Protein AF-A0A821Y8W5-F1 (afdb_monomer_lite)

pLDDT: mean 86.28, std 12.46, range [48.25, 97.12]

Structure (mmCIF, N/CA/C/O backbone):
data_AF-A0A821Y8W5-F1
#
_entry.id   AF-A0A821Y8W5-F1
#
loop_
_atom_site.group_PDB
_atom_site.id
_atom_site.type_symbol
_atom_site.label_atom_id
_atom_site.label_alt_id
_atom_site.label_comp_id
_atom_site.label_asym_id
_atom_site.label_entity_id
_atom_site.label_seq_id
_atom_site.pdbx_PDB_ins_code
_atom_site.Cartn_x
_atom_site.Cartn_y
_atom_site.Cartn_z
_atom_site.occupancy
_atom_site.B_iso_or_equiv
_atom_site.auth_seq_id
_atom_site.auth_comp_id
_atom_site.auth_asym_id
_atom_site.auth_atom_id
_atom_site.pdbx_PDB_model_num
ATOM 1 N N . VAL A 1 1 ? -15.786 9.626 4.039 1.00 48.25 1 VAL A N 1
ATOM 2 C CA . VAL A 1 1 ? -15.381 9.852 5.445 1.00 48.25 1 VAL A CA 1
ATOM 3 C C . VAL A 1 1 ? -14.875 8.519 5.961 1.00 48.25 1 VAL A C 1
ATOM 5 O O . VAL A 1 1 ? -15.641 7.566 5.902 1.00 48.25 1 VAL A O 1
ATOM 8 N N . ALA A 1 2 ? -13.593 8.409 6.319 1.00 52.84 2 ALA A N 1
ATOM 9 C CA . ALA A 1 2 ? -13.072 7.177 6.916 1.00 52.84 2 ALA A CA 1
ATOM 10 C C . ALA A 1 2 ? -13.779 6.939 8.258 1.00 52.84 2 ALA A C 1
ATOM 12 O O . ALA A 1 2 ? -14.127 7.901 8.945 1.00 52.84 2 ALA A O 1
ATOM 13 N N . ASN A 1 3 ? -14.052 5.683 8.602 1.00 60.00 3 ASN A N 1
ATOM 14 C CA . ASN A 1 3 ? -14.782 5.345 9.816 1.00 60.00 3 ASN A CA 1
ATOM 15 C C . ASN A 1 3 ? -13.898 5.624 11.044 1.00 60.00 3 ASN A C 1
ATOM 17 O O . ASN A 1 3 ? -13.088 4.791 11.430 1.00 60.00 3 ASN A O 1
ATOM 21 N N . THR A 1 4 ? -14.011 6.818 11.628 1.00 55.53 4 THR A N 1
ATOM 22 C CA . THR A 1 4 ? -13.174 7.249 12.761 1.00 55.53 4 THR A CA 1
ATOM 23 C C . THR A 1 4 ? -13.668 6.743 14.119 1.00 55.53 4 THR A C 1
ATOM 25 O O . THR A 1 4 ? -12.968 6.911 15.115 1.00 55.53 4 THR A O 1
ATOM 28 N N . ILE A 1 5 ? -14.864 6.141 14.172 1.00 59.50 5 ILE A N 1
ATOM 29 C CA . ILE A 1 5 ? -15.554 5.752 15.416 1.00 59.50 5 ILE A CA 1
ATOM 30 C C . ILE A 1 5 ? -15.821 4.234 15.483 1.00 59.50 5 ILE A C 1
ATOM 32 O O . ILE A 1 5 ? -15.864 3.676 16.578 1.00 59.50 5 ILE A O 1
ATOM 36 N N . GLY A 1 6 ? -15.984 3.557 14.341 1.00 59.69 6 GLY A N 1
ATOM 37 C CA . GLY A 1 6 ? -16.170 2.104 14.237 1.00 59.69 6 GLY A CA 1
ATOM 38 C C . GLY A 1 6 ? -14.890 1.331 13.892 1.00 59.69 6 GLY A C 1
ATOM 39 O O . GLY A 1 6 ? -13.820 1.908 13.748 1.00 59.69 6 GLY A O 1
ATOM 40 N N . ASP A 1 7 ? -15.014 0.012 13.747 1.00 67.56 7 ASP A N 1
ATOM 41 C CA . ASP A 1 7 ? -13.910 -0.944 13.536 1.00 67.56 7 ASP A CA 1
ATOM 42 C C . ASP A 1 7 ? -13.480 -1.122 12.067 1.00 67.56 7 ASP A C 1
ATOM 44 O O . ASP A 1 7 ? -12.746 -2.049 11.735 1.00 67.56 7 ASP A O 1
ATOM 48 N N . GLY A 1 8 ? -13.995 -0.278 11.168 1.00 72.44 8 GLY A N 1
ATOM 49 C CA . GLY A 1 8 ? -13.676 -0.330 9.742 1.00 72.44 8 GLY A CA 1
ATOM 50 C C . GLY A 1 8 ? -14.269 -1.511 8.964 1.00 72.44 8 GLY A C 1
ATOM 51 O O . GLY A 1 8 ? -14.102 -1.532 7.751 1.00 72.44 8 GLY A O 1
ATOM 52 N N . SER A 1 9 ? -15.008 -2.435 9.588 1.00 77.69 9 SER A N 1
ATOM 53 C CA . SER A 1 9 ? -15.442 -3.726 9.006 1.00 77.69 9 SER A CA 1
ATOM 54 C C . SER A 1 9 ? -16.128 -3.677 7.628 1.00 77.69 9 SER A C 1
ATOM 56 O O . SER A 1 9 ? -15.995 -4.622 6.855 1.00 77.69 9 SER A O 1
ATOM 58 N N . ASN A 1 10 ? -16.814 -2.580 7.286 1.00 78.94 10 ASN A N 1
ATOM 59 C CA . ASN A 1 10 ? -17.478 -2.376 5.985 1.00 78.94 10 ASN A CA 1
ATOM 60 C C . ASN A 1 10 ? -16.791 -1.323 5.094 1.00 78.94 10 ASN A C 1
ATOM 62 O O . ASN A 1 10 ? -17.386 -0.830 4.134 1.00 78.94 10 ASN A O 1
ATOM 66 N N . THR A 1 11 ? -15.563 -0.928 5.428 1.00 85.00 11 THR A N 1
ATOM 67 C CA . THR A 1 11 ? -14.782 0.050 4.669 1.00 85.00 11 THR A CA 1
ATOM 68 C C . THR A 1 11 ? -13.648 -0.661 3.947 1.00 85.00 11 THR A C 1
ATOM 70 O O . THR A 1 11 ? -12.874 -1.405 4.547 1.00 85.00 11 THR A O 1
ATOM 73 N N . TYR A 1 12 ? -13.526 -0.388 2.655 1.00 88.44 12 TYR A N 1
ATOM 74 C CA . TYR A 1 12 ? -12.617 -1.079 1.754 1.00 88.44 12 TYR A CA 1
ATOM 75 C C . TYR A 1 12 ? -11.760 -0.057 1.016 1.00 88.44 12 TYR A C 1
ATOM 77 O O . TYR A 1 12 ? -12.280 0.970 0.572 1.00 88.44 12 TYR A O 1
ATOM 85 N N . LEU A 1 13 ? -10.468 -0.339 0.867 1.00 91.25 13 LEU A N 1
ATOM 86 C CA . LEU A 1 13 ? -9.555 0.511 0.114 1.00 91.25 13 LEU A CA 1
ATOM 87 C C . LEU A 1 13 ? -8.789 -0.314 -0.920 1.00 91.25 13 LEU A C 1
ATOM 89 O O . LEU A 1 13 ? -8.169 -1.320 -0.589 1.00 91.25 13 LEU A O 1
ATOM 93 N N . LEU A 1 14 ? -8.832 0.126 -2.175 1.00 92.44 14 LEU A N 1
ATOM 94 C CA . LEU A 1 14 ? -8.030 -0.422 -3.263 1.00 92.44 14 LEU A CA 1
ATOM 95 C C . LEU A 1 14 ? -7.028 0.648 -3.700 1.00 92.44 14 LEU A C 1
ATOM 97 O O . LEU A 1 14 ? -7.420 1.697 -4.210 1.00 92.44 14 LEU A O 1
ATOM 101 N N . LEU A 1 15 ? -5.749 0.383 -3.466 1.00 93.44 15 LEU A N 1
ATOM 102 C CA . LEU A 1 15 ? -4.611 1.235 -3.793 1.00 93.44 15 LEU A CA 1
ATOM 103 C C . LEU A 1 15 ? -3.698 0.528 -4.797 1.00 93.44 15 LEU A C 1
ATOM 105 O O . LEU A 1 15 ? -3.870 -0.648 -5.108 1.00 93.44 15 LEU A O 1
ATOM 109 N N . GLY A 1 16 ? -2.693 1.248 -5.282 1.00 91.06 16 GLY A N 1
ATOM 110 C CA . GLY A 1 16 ? -1.605 0.683 -6.074 1.00 91.06 16 GLY A CA 1
ATOM 111 C C . GLY A 1 16 ? -0.260 1.282 -5.663 1.00 91.06 16 GLY A C 1
ATOM 112 O O . GLY A 1 16 ? -0.223 2.170 -4.809 1.00 91.06 16 GLY A O 1
ATOM 113 N N . PRO A 1 17 ? 0.847 0.839 -6.277 1.00 91.50 17 PRO A N 1
ATOM 114 C CA . PRO A 1 17 ? 2.176 1.406 -6.063 1.00 91.50 17 PRO A CA 1
ATOM 115 C C . PRO A 1 17 ? 2.293 2.764 -6.781 1.00 91.50 17 PRO A C 1
ATOM 117 O O . PRO A 1 17 ? 2.891 2.884 -7.856 1.00 91.50 17 PRO A O 1
ATOM 120 N N . ILE A 1 18 ? 1.630 3.785 -6.229 1.00 90.75 18 ILE A N 1
ATOM 121 C CA . ILE A 1 18 ? 1.456 5.104 -6.854 1.00 90.75 18 ILE A CA 1
ATOM 122 C C . ILE A 1 18 ? 2.821 5.728 -7.165 1.00 90.75 18 ILE A C 1
ATOM 124 O O . ILE A 1 18 ? 3.720 5.754 -6.334 1.00 90.75 18 ILE A O 1
ATOM 128 N N . GLY A 1 19 ? 2.976 6.253 -8.381 1.00 93.38 19 GLY A N 1
ATOM 129 C CA . GLY A 1 19 ? 4.192 6.963 -8.787 1.00 93.38 19 GLY A CA 1
ATOM 130 C C . GLY A 1 19 ? 5.365 6.074 -9.220 1.00 93.38 19 GLY A C 1
ATOM 131 O O . GLY A 1 19 ? 6.340 6.582 -9.755 1.00 93.38 19 GLY A O 1
ATOM 132 N N . THR A 1 20 ? 5.261 4.750 -9.117 1.00 95.44 20 THR A N 1
ATOM 133 C CA . THR A 1 20 ? 6.364 3.819 -9.457 1.00 95.44 20 THR A CA 1
ATOM 134 C C . THR A 1 20 ? 6.444 3.437 -10.946 1.00 95.44 20 THR A C 1
ATOM 136 O O . THR A 1 20 ? 7.149 2.512 -11.348 1.00 95.44 20 THR A O 1
ATOM 139 N N . GLY A 1 21 ? 5.632 4.088 -11.783 1.00 92.38 21 GLY A N 1
ATOM 140 C CA . GLY A 1 21 ? 5.614 3.922 -13.238 1.00 92.38 21 GLY A CA 1
ATOM 141 C C . GLY A 1 21 ? 6.239 5.132 -13.923 1.00 92.38 21 GLY A C 1
ATOM 142 O O . GLY A 1 21 ? 7.441 5.343 -13.853 1.00 92.38 21 GLY A O 1
ATOM 143 N N . ALA A 1 22 ? 5.403 5.963 -14.548 1.00 91.81 22 ALA A N 1
ATOM 144 C CA . ALA A 1 22 ? 5.851 7.139 -15.299 1.00 91.81 22 ALA A CA 1
ATOM 145 C C . ALA A 1 22 ? 6.631 8.173 -14.464 1.00 91.81 22 ALA A C 1
ATOM 147 O O . ALA A 1 22 ? 7.471 8.878 -15.012 1.00 91.81 22 ALA A O 1
ATOM 148 N N . PHE A 1 23 ? 6.358 8.266 -13.159 1.00 94.75 23 PHE A N 1
ATOM 149 C CA . PHE A 1 23 ? 7.055 9.194 -12.264 1.00 94.75 23 PHE A CA 1
ATOM 150 C C . PHE A 1 23 ? 8.386 8.640 -11.739 1.00 94.75 23 PHE A C 1
ATOM 152 O O . PHE A 1 23 ? 9.179 9.409 -11.209 1.00 94.75 23 PHE A O 1
ATOM 159 N N . GLY A 1 24 ? 8.654 7.342 -11.924 1.00 94.38 24 GLY A N 1
ATOM 160 C CA . GLY A 1 24 ? 9.943 6.734 -11.598 1.00 94.38 24 GLY A CA 1
ATOM 161 C C . GLY A 1 24 ? 10.271 6.650 -10.107 1.00 94.38 24 GLY A C 1
ATOM 162 O O . GLY A 1 24 ? 11.442 6.487 -9.780 1.00 94.38 24 GLY A O 1
ATOM 163 N N . ASN A 1 25 ? 9.281 6.761 -9.215 1.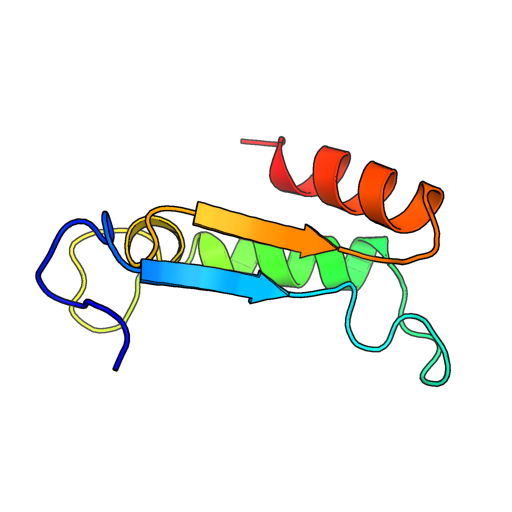00 97.12 25 ASN A N 1
ATOM 164 C CA . ASN A 1 25 ? 9.517 6.567 -7.785 1.00 97.12 25 ASN A CA 1
ATOM 165 C C . ASN A 1 25 ? 9.949 5.126 -7.504 1.00 97.12 25 ASN A C 1
ATOM 167 O O . ASN A 1 25 ? 9.476 4.189 -8.158 1.00 97.12 25 ASN A O 1
ATOM 171 N N . ASP A 1 26 ? 10.788 4.959 -6.489 1.00 96.81 26 ASP A N 1
ATOM 172 C CA . ASP A 1 26 ? 11.186 3.641 -6.029 1.00 96.81 26 ASP A CA 1
ATOM 173 C C . ASP A 1 26 ? 10.004 2.891 -5.387 1.00 96.81 26 ASP A C 1
ATOM 175 O O . ASP A 1 26 ? 9.175 3.464 -4.677 1.00 96.81 26 ASP A O 1
ATOM 179 N N . VAL A 1 27 ? 9.881 1.598 -5.690 1.00 96.50 27 VAL A N 1
ATOM 180 C CA . VAL A 1 27 ? 8.754 0.776 -5.221 1.00 96.50 27 VAL A CA 1
ATOM 181 C C . VAL A 1 27 ? 8.868 0.4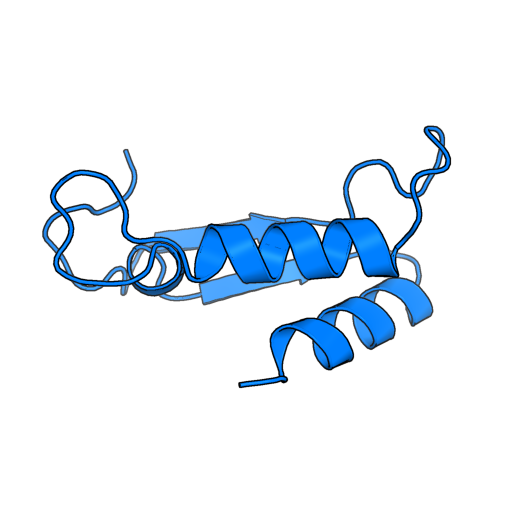85 -3.733 1.00 96.50 27 VAL A C 1
ATOM 183 O O . VAL A 1 27 ? 7.842 0.484 -3.051 1.00 96.50 27 VAL A O 1
ATOM 186 N N . GLU A 1 28 ? 10.082 0.254 -3.236 1.00 95.81 28 GLU A N 1
ATOM 187 C CA . GLU A 1 28 ? 10.312 -0.040 -1.826 1.00 95.81 28 GLU A CA 1
ATOM 188 C C . GLU A 1 28 ? 10.054 1.210 -0.984 1.00 95.81 28 GLU A C 1
ATOM 190 O O . GLU A 1 28 ? 9.306 1.143 -0.012 1.00 95.81 28 GLU A O 1
ATOM 195 N N . GLU A 1 29 ? 10.544 2.372 -1.422 1.00 96.44 29 GLU A N 1
ATOM 196 C CA . GLU A 1 29 ? 10.313 3.654 -0.747 1.00 96.44 29 GLU A CA 1
ATOM 197 C C . GLU A 1 29 ? 8.817 3.989 -0.628 1.00 96.44 29 GLU A C 1
ATOM 199 O O . GLU A 1 29 ? 8.333 4.361 0.445 1.00 96.44 29 GLU A O 1
ATOM 204 N N . ILE A 1 30 ? 8.044 3.817 -1.708 1.00 96.75 30 ILE A N 1
ATOM 205 C CA . ILE A 1 30 ? 6.594 4.056 -1.662 1.00 96.75 30 ILE A CA 1
ATOM 206 C C . ILE A 1 30 ? 5.892 3.015 -0.778 1.00 96.75 30 ILE A C 1
ATOM 208 O O . ILE A 1 30 ? 4.968 3.371 -0.043 1.00 96.75 30 ILE A O 1
ATOM 212 N N . GLY A 1 31 ? 6.312 1.748 -0.826 1.00 95.81 31 GLY A N 1
ATOM 213 C CA . GLY A 1 31 ? 5.781 0.696 0.042 1.00 95.81 31 GLY A CA 1
ATOM 214 C C . GLY A 1 31 ? 5.990 1.006 1.526 1.00 95.81 31 GLY A C 1
ATOM 215 O O . GLY A 1 31 ? 5.043 0.922 2.311 1.00 95.81 31 GLY A O 1
ATOM 216 N N . GLU A 1 32 ? 7.197 1.437 1.896 1.00 96.38 32 GLU A N 1
ATOM 217 C CA . GLU A 1 32 ? 7.543 1.851 3.259 1.00 96.38 32 GLU A CA 1
ATOM 218 C C . GLU A 1 32 ? 6.735 3.072 3.703 1.00 96.38 32 GLU A C 1
ATOM 220 O O . GLU A 1 32 ? 6.154 3.069 4.787 1.00 96.38 32 GLU A O 1
ATOM 225 N N . CYS A 1 33 ? 6.587 4.075 2.833 1.00 95.38 33 CYS A N 1
ATOM 226 C CA . CYS A 1 33 ? 5.754 5.241 3.120 1.00 95.38 33 CYS A CA 1
ATOM 227 C C . CYS A 1 33 ? 4.300 4.842 3.430 1.00 95.38 33 CYS A C 1
ATOM 229 O O . CYS A 1 33 ? 3.700 5.338 4.389 1.00 95.38 33 CYS A O 1
ATOM 231 N N . PHE A 1 34 ? 3.725 3.905 2.668 1.00 94.88 34 PHE A N 1
ATOM 232 C CA . PHE A 1 34 ? 2.391 3.386 2.972 1.00 94.88 34 PHE A CA 1
ATOM 233 C C . PHE A 1 34 ? 2.343 2.628 4.296 1.00 94.88 34 PHE A C 1
ATOM 235 O O . PHE A 1 34 ? 1.392 2.833 5.050 1.00 94.88 34 PHE A O 1
ATOM 242 N N . ARG A 1 35 ? 3.334 1.779 4.596 1.00 94.12 35 ARG A N 1
ATOM 243 C CA . ARG A 1 35 ? 3.416 1.067 5.880 1.00 94.12 35 ARG A CA 1
ATOM 244 C C . ARG A 1 35 ? 3.388 2.057 7.044 1.00 94.12 35 ARG A C 1
ATOM 246 O O . ARG A 1 35 ? 2.525 1.946 7.911 1.00 94.12 35 ARG A O 1
ATOM 253 N N . GLU A 1 36 ? 4.251 3.070 6.998 1.00 93.50 36 GLU A N 1
ATOM 254 C CA . GLU A 1 36 ? 4.331 4.114 8.020 1.00 93.50 36 GLU A CA 1
ATOM 255 C C . GLU A 1 36 ? 2.999 4.843 8.199 1.00 93.50 36 GLU A C 1
ATOM 257 O O . GLU A 1 36 ? 2.484 4.916 9.313 1.00 93.50 36 GLU A O 1
ATOM 262 N N . VAL A 1 37 ? 2.400 5.340 7.112 1.00 91.44 37 VAL A N 1
ATOM 263 C CA . VAL A 1 37 ? 1.118 6.061 7.173 1.00 91.44 37 VAL A CA 1
ATOM 264 C C . VAL A 1 37 ? 0.007 5.174 7.726 1.00 91.44 37 VAL A C 1
ATOM 266 O O . VAL A 1 37 ? -0.797 5.628 8.536 1.00 91.44 37 VAL A O 1
ATOM 269 N N . LEU A 1 38 ? -0.057 3.907 7.320 1.00 90.69 38 LEU A N 1
ATOM 270 C CA . LEU A 1 38 ? -1.070 2.973 7.808 1.00 90.69 38 LEU A CA 1
ATOM 271 C C . LEU A 1 38 ? -0.913 2.652 9.301 1.00 90.69 38 LEU A C 1
ATOM 273 O O . LEU A 1 38 ? -1.913 2.342 9.956 1.00 90.69 38 LEU A O 1
ATOM 277 N N . ASP A 1 39 ? 0.301 2.773 9.835 1.00 91.06 39 ASP A N 1
ATOM 278 C CA . ASP A 1 39 ? 0.620 2.552 11.246 1.00 91.06 39 ASP A CA 1
ATOM 279 C C . ASP A 1 39 ? 0.463 3.814 12.110 1.00 91.06 39 ASP A C 1
ATOM 281 O O . ASP A 1 39 ? 0.373 3.723 13.338 1.00 91.06 39 ASP A O 1
ATOM 285 N N . MET A 1 40 ? 0.347 4.994 11.493 1.00 89.00 40 MET A N 1
ATOM 286 C CA . MET A 1 40 ? 0.104 6.241 12.213 1.00 89.00 40 MET A CA 1
ATOM 287 C C . MET A 1 40 ? -1.280 6.260 12.879 1.00 89.00 40 MET A C 1
ATOM 289 O O . MET A 1 40 ? -2.263 5.775 12.309 1.00 89.00 40 MET A O 1
ATOM 293 N N . PRO A 1 41 ? -1.411 6.885 14.063 1.00 81.31 41 PRO A N 1
ATOM 294 C CA . PRO A 1 41 ? -2.711 7.138 14.664 1.00 81.31 41 PRO A CA 1
ATOM 295 C C . PRO A 1 41 ? -3.480 8.168 13.829 1.00 81.31 41 PRO A C 1
ATOM 297 O O . PRO A 1 41 ? -2.999 9.269 13.560 1.00 81.31 41 PRO A O 1
ATOM 300 N N . MET A 1 42 ? -4.715 7.849 13.449 1.00 75.12 42 MET A N 1
ATOM 301 C CA . MET A 1 42 ? -5.600 8.826 12.810 1.00 75.12 42 MET A CA 1
ATOM 302 C C . MET A 1 42 ? -6.041 9.868 13.852 1.00 75.12 42 MET A C 1
ATOM 304 O O . MET A 1 42 ? -6.276 9.511 15.010 1.00 75.12 42 MET A O 1
ATOM 308 N N . MET A 1 43 ? -6.174 11.145 13.467 1.00 65.25 43 MET A N 1
ATOM 309 C CA . MET A 1 43 ? -6.636 12.206 14.377 1.00 65.25 43 MET A CA 1
ATOM 310 C C . MET A 1 43 ? -7.926 11.781 15.098 1.00 65.25 43 MET A C 1
ATOM 312 O O . MET A 1 43 ? -8.941 11.516 14.455 1.00 65.25 43 MET A O 1
ATOM 316 N N . ASN A 1 44 ? -7.869 11.726 16.433 1.00 68.75 44 ASN A N 1
ATOM 317 C CA . ASN A 1 44 ? -8.945 11.294 17.340 1.00 68.75 44 ASN A CA 1
ATOM 318 C C . ASN A 1 44 ? -9.359 9.809 17.263 1.00 68.75 44 ASN A C 1
ATOM 320 O O . ASN A 1 44 ? -10.408 9.443 17.792 1.00 68.75 44 ASN A O 1
ATOM 324 N N . SER A 1 45 ? -8.563 8.942 16.636 1.00 66.38 45 SER A N 1
ATOM 325 C CA . SER A 1 45 ? -8.836 7.501 16.586 1.00 66.38 45 SER A CA 1
ATOM 326 C C . SER A 1 45 ? -8.231 6.740 17.768 1.00 66.38 45 SER A C 1
ATOM 328 O O . SER A 1 45 ? -7.277 7.184 18.405 1.00 66.38 45 SER A O 1
ATOM 330 N N . LYS A 1 46 ? -8.779 5.552 18.045 1.00 67.06 46 LYS A N 1
ATOM 331 C CA . LYS A 1 46 ? -8.285 4.640 19.088 1.00 67.06 46 LYS A CA 1
ATOM 332 C C . LYS A 1 46 ? -7.131 3.733 18.623 1.00 67.06 46 LYS A C 1
ATOM 334 O O . LYS A 1 46 ? -6.750 2.835 19.368 1.00 67.06 46 LYS A O 1
ATOM 339 N N . GLY A 1 47 ? -6.592 3.920 17.415 1.00 78.31 47 GLY A N 1
ATOM 340 C CA . GLY A 1 47 ? -5.547 3.051 16.870 1.00 78.31 47 GLY A CA 1
ATOM 341 C C . GLY A 1 47 ? -5.011 3.491 15.502 1.00 78.31 47 GLY A C 1
ATOM 342 O O . GLY A 1 47 ? -5.368 4.561 15.017 1.00 78.31 47 GLY A O 1
ATOM 343 N N . PRO A 1 48 ? -4.143 2.680 14.881 1.00 87.25 48 PRO A N 1
ATOM 344 C CA . PRO A 1 48 ? -3.576 2.966 13.565 1.00 87.25 48 PRO A CA 1
ATOM 345 C C . PRO A 1 48 ? -4.617 3.185 12.456 1.00 87.25 48 PRO A C 1
ATOM 347 O O . PRO A 1 48 ? -5.698 2.588 12.490 1.00 87.25 48 PRO A O 1
ATOM 350 N N . ILE A 1 49 ? -4.265 3.971 11.431 1.00 87.00 49 ILE A N 1
ATOM 351 C CA . ILE A 1 49 ? -5.098 4.239 10.242 1.00 87.00 49 ILE A CA 1
ATOM 352 C C . ILE A 1 49 ? -5.588 2.943 9.591 1.00 87.00 49 ILE A C 1
ATOM 354 O O . ILE A 1 49 ? -6.744 2.886 9.165 1.00 87.00 49 ILE A O 1
ATOM 358 N N . ARG A 1 50 ? -4.768 1.883 9.554 1.00 87.25 50 ARG A N 1
ATOM 359 C CA . ARG A 1 50 ? -5.172 0.587 8.982 1.00 87.25 50 ARG A CA 1
ATOM 360 C C . ARG A 1 50 ? -6.454 0.018 9.593 1.00 87.25 50 ARG A C 1
ATOM 362 O O . ARG A 1 50 ? -7.196 -0.645 8.884 1.00 87.25 50 ARG A O 1
ATOM 369 N N . HIS A 1 51 ? -6.763 0.312 10.859 1.00 86.81 51 HIS A N 1
ATOM 370 C CA . HIS A 1 51 ? -7.981 -0.176 11.520 1.00 86.81 51 HIS A CA 1
ATOM 371 C C . HIS A 1 51 ? -9.249 0.592 11.120 1.00 86.81 51 HIS A C 1
ATOM 373 O O . HIS A 1 51 ? -10.351 0.178 11.463 1.00 86.81 51 HIS A O 1
ATOM 379 N N . ALA A 1 52 ? -9.127 1.701 10.386 1.00 84.44 52 ALA A N 1
ATOM 380 C CA . ALA A 1 52 ? -10.285 2.394 9.821 1.00 84.44 52 ALA A CA 1
ATOM 381 C C . ALA A 1 52 ? -10.905 1.636 8.629 1.00 84.44 52 ALA A C 1
ATOM 383 O O . ALA A 1 52 ? -12.002 1.985 8.173 1.00 84.44 52 ALA A O 1
ATOM 384 N N . PHE A 1 53 ? -10.208 0.611 8.126 1.00 86.12 53 PHE A N 1
ATOM 385 C CA . PHE A 1 53 ? -10.569 -0.180 6.958 1.00 86.12 53 PHE A CA 1
ATOM 386 C C . PHE A 1 53 ? -10.591 -1.667 7.312 1.00 86.12 53 PHE A C 1
ATOM 388 O O . PHE A 1 53 ? -9.671 -2.177 7.939 1.00 86.12 53 PHE A O 1
ATOM 395 N N . GLY A 1 54 ? -11.629 -2.376 6.878 1.00 86.00 54 GLY A N 1
ATOM 396 C CA . GLY A 1 54 ? -11.738 -3.822 7.039 1.00 86.00 54 GLY A CA 1
ATOM 397 C C . GLY A 1 54 ? -10.766 -4.544 6.114 1.00 86.00 54 GLY A C 1
ATOM 398 O O . GLY A 1 54 ? -10.183 -5.555 6.493 1.00 86.00 54 GLY A O 1
ATOM 399 N N . HIS A 1 55 ? -10.545 -3.992 4.916 1.00 89.75 55 HIS A N 1
ATOM 400 C CA . HIS A 1 55 ? -9.536 -4.483 3.984 1.00 89.75 55 HIS A CA 1
ATOM 401 C C . HIS A 1 55 ? -8.868 -3.348 3.212 1.00 89.75 55 HIS A C 1
ATOM 403 O O . HIS A 1 55 ? -9.515 -2.385 2.788 1.00 89.75 55 HIS A O 1
ATOM 409 N N . ILE A 1 56 ? -7.568 -3.520 2.983 1.00 91.25 56 ILE A N 1
ATOM 410 C CA . ILE A 1 56 ? -6.744 -2.669 2.131 1.00 91.25 56 ILE A CA 1
ATOM 411 C C . ILE A 1 56 ? -6.024 -3.591 1.151 1.00 91.25 56 ILE A C 1
ATOM 413 O O . ILE A 1 56 ? -5.326 -4.513 1.568 1.00 91.25 56 ILE A O 1
ATOM 417 N N . TRP A 1 57 ? -6.192 -3.343 -0.142 1.00 92.56 57 TRP A N 1
ATOM 418 C CA . TRP A 1 57 ? -5.494 -4.064 -1.200 1.00 92.56 57 TRP A CA 1
ATOM 419 C C . TRP A 1 57 ? -4.559 -3.122 -1.942 1.00 92.56 57 TRP A C 1
ATOM 421 O O . TRP A 1 57 ? -4.964 -2.023 -2.312 1.00 92.56 57 TRP A O 1
ATOM 431 N N . PHE A 1 58 ? -3.340 -3.583 -2.208 1.00 94.00 58 PHE A N 1
ATOM 432 C CA . PHE A 1 58 ? -2.394 -2.924 -3.102 1.00 94.00 58 PHE A CA 1
ATOM 433 C C . PHE A 1 58 ? -2.277 -3.760 -4.372 1.00 94.00 58 PHE A C 1
ATOM 435 O O . PHE A 1 58 ? -1.882 -4.922 -4.31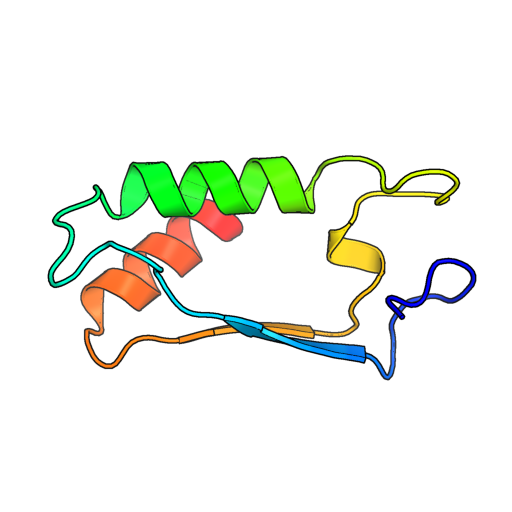3 1.00 94.00 58 PHE A O 1
ATOM 442 N N . VAL A 1 59 ? -2.680 -3.193 -5.510 1.00 94.25 59 VAL A N 1
ATOM 443 C CA . VAL A 1 59 ? -2.786 -3.919 -6.779 1.00 94.25 59 VAL A CA 1
ATOM 444 C C . VAL A 1 59 ? -2.043 -3.185 -7.890 1.00 94.25 59 VAL A C 1
ATOM 446 O O . VAL A 1 59 ? -2.219 -1.989 -8.117 1.00 94.25 59 VAL A O 1
ATOM 449 N N . SER A 1 60 ? -1.234 -3.947 -8.617 1.00 94.62 60 SER A N 1
ATOM 450 C CA . SER A 1 60 ? -0.517 -3.570 -9.828 1.00 94.62 60 SER A CA 1
ATOM 451 C C . SER A 1 60 ? -0.671 -4.661 -10.886 1.00 94.62 60 SER A C 1
ATOM 453 O O . SER A 1 60 ? -0.806 -5.844 -10.564 1.00 94.62 60 SER A O 1
ATOM 455 N N . ILE A 1 61 ? -0.595 -4.268 -12.159 1.00 94.31 61 ILE A N 1
ATOM 456 C CA . ILE A 1 61 ? -0.463 -5.213 -13.279 1.00 94.31 61 ILE A CA 1
ATOM 457 C C . ILE A 1 61 ? 0.908 -5.907 -13.276 1.00 94.31 61 ILE A C 1
ATOM 459 O O . ILE A 1 61 ? 1.045 -7.024 -13.769 1.00 94.31 61 ILE A O 1
ATOM 463 N N . ASP A 1 62 ? 1.913 -5.256 -12.689 1.00 95.75 62 ASP A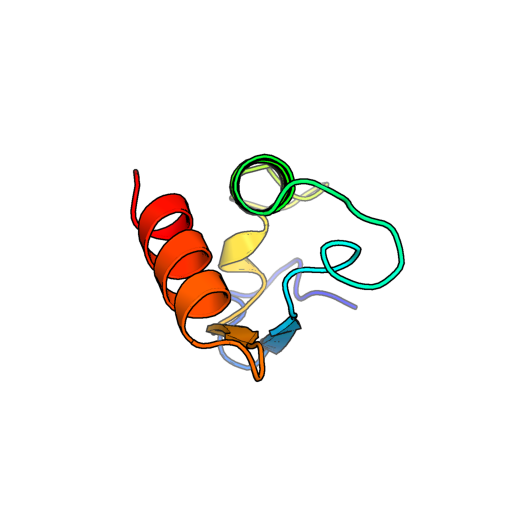 N 1
ATOM 464 C CA . ASP A 1 62 ? 3.267 -5.778 -12.561 1.00 95.75 62 ASP A CA 1
ATOM 465 C C . ASP A 1 62 ? 3.357 -6.667 -11.316 1.00 95.75 62 ASP A C 1
ATOM 467 O O . ASP A 1 62 ? 3.371 -6.160 -10.191 1.00 95.75 62 ASP A O 1
ATOM 471 N N . LYS A 1 63 ? 3.459 -7.990 -11.502 1.00 95.44 63 LYS A N 1
ATOM 472 C CA . LYS A 1 63 ? 3.508 -8.949 -10.383 1.00 95.44 63 LYS A CA 1
ATOM 473 C C . LYS A 1 63 ? 4.605 -8.624 -9.363 1.00 95.44 63 LYS A C 1
ATOM 475 O O . LYS A 1 63 ? 4.344 -8.666 -8.169 1.00 95.44 63 LYS A O 1
ATOM 480 N N . TRP A 1 64 ? 5.796 -8.251 -9.823 1.00 96.25 64 TRP A N 1
ATOM 481 C CA . TRP A 1 64 ? 6.922 -7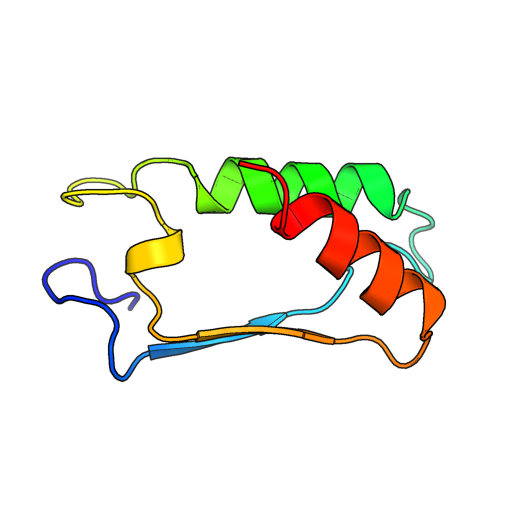.970 -8.931 1.00 96.25 64 TRP A CA 1
ATOM 482 C C . TRP A 1 64 ? 6.657 -6.790 -7.980 1.00 96.25 64 TRP A C 1
ATOM 484 O O . TRP A 1 64 ? 7.158 -6.793 -6.862 1.00 96.25 64 TRP A O 1
ATOM 494 N N . LYS A 1 65 ? 5.829 -5.811 -8.379 1.00 96.50 65 LYS A N 1
ATOM 495 C CA . LYS A 1 65 ? 5.429 -4.701 -7.497 1.00 96.50 65 LYS A CA 1
ATOM 496 C C . LYS A 1 65 ? 4.466 -5.166 -6.411 1.00 96.50 65 LYS A C 1
ATOM 498 O O . LYS A 1 65 ? 4.557 -4.696 -5.284 1.00 96.50 65 LYS A O 1
ATOM 503 N N . ASN A 1 66 ? 3.564 -6.090 -6.750 1.00 95.12 66 ASN A N 1
ATOM 504 C CA . ASN A 1 66 ? 2.665 -6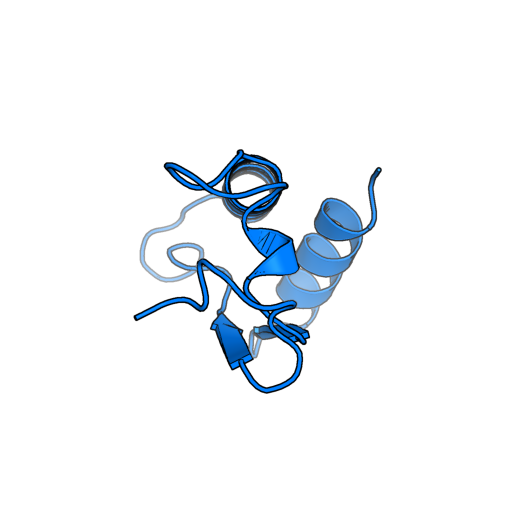.703 -5.772 1.00 95.12 66 ASN A CA 1
ATOM 505 C C . ASN A 1 66 ? 3.473 -7.497 -4.743 1.00 95.12 66 ASN A C 1
ATOM 507 O O . ASN A 1 66 ? 3.264 -7.317 -3.551 1.00 95.12 66 ASN A O 1
ATOM 511 N N . ASP A 1 67 ? 4.433 -8.301 -5.210 1.00 95.75 67 ASP A N 1
ATOM 512 C CA . ASP A 1 67 ? 5.295 -9.116 -4.351 1.00 95.75 67 ASP A CA 1
ATOM 513 C C . ASP A 1 67 ? 6.146 -8.231 -3.411 1.00 95.75 67 ASP A C 1
ATOM 515 O O . ASP A 1 67 ? 6.277 -8.530 -2.225 1.00 95.75 67 ASP A O 1
ATOM 519 N N . ALA A 1 68 ? 6.672 -7.101 -3.908 1.00 95.81 68 ALA A N 1
ATOM 520 C CA . ALA A 1 68 ? 7.412 -6.133 -3.093 1.00 95.81 68 ALA A CA 1
ATOM 521 C C . ALA A 1 68 ? 6.532 -5.481 -2.010 1.00 95.81 68 ALA A C 1
ATOM 523 O O . ALA A 1 68 ? 6.909 -5.443 -0.840 1.00 95.81 68 ALA A O 1
ATOM 524 N N . PHE A 1 69 ? 5.336 -5.011 -2.378 1.00 94.88 69 PHE A N 1
ATOM 525 C CA . PHE A 1 69 ? 4.395 -4.419 -1.421 1.00 94.88 69 PHE A CA 1
ATOM 526 C C . PHE A 1 69 ? 3.905 -5.435 -0.386 1.00 94.88 69 PHE A C 1
ATOM 528 O O . PHE A 1 69 ? 3.804 -5.100 0.791 1.00 94.88 69 PHE A O 1
ATOM 535 N N . GLU A 1 70 ? 3.620 -6.672 -0.797 1.00 93.69 70 GLU A N 1
ATOM 536 C CA . GLU A 1 70 ? 3.248 -7.752 0.121 1.00 93.69 70 GLU A CA 1
ATOM 537 C C . GLU A 1 70 ? 4.367 -8.018 1.130 1.00 93.69 70 GLU A C 1
ATOM 539 O O . GLU A 1 70 ? 4.104 -8.087 2.333 1.00 93.69 70 GLU A O 1
ATOM 544 N N . HIS A 1 71 ? 5.617 -8.091 0.661 1.00 95.38 71 HIS A N 1
ATOM 545 C CA . HIS A 1 71 ? 6.766 -8.262 1.538 1.00 95.38 71 HIS A CA 1
ATOM 546 C C . HIS A 1 71 ? 6.851 -7.141 2.579 1.00 95.38 71 HIS A C 1
ATOM 548 O O . HIS A 1 71 ? 6.847 -7.442 3.770 1.00 95.38 71 HIS A O 1
ATOM 554 N N . ILE A 1 72 ? 6.849 -5.876 2.149 1.00 95.12 72 ILE A N 1
ATOM 555 C CA . ILE A 1 72 ? 6.987 -4.701 3.027 1.00 95.12 72 ILE A CA 1
ATOM 556 C C . ILE A 1 72 ? 5.845 -4.622 4.048 1.00 95.12 72 ILE A C 1
ATOM 558 O O . ILE A 1 72 ? 6.075 -4.503 5.249 1.00 95.12 72 ILE A O 1
ATOM 562 N N . LEU A 1 73 ? 4.596 -4.751 3.597 1.00 91.31 73 LEU A N 1
ATOM 563 C CA . LEU A 1 73 ? 3.419 -4.587 4.456 1.00 91.31 73 LEU A CA 1
ATOM 564 C C . LEU A 1 73 ? 3.200 -5.761 5.423 1.00 91.31 73 LEU A C 1
ATOM 566 O O . LEU A 1 73 ? 2.446 -5.622 6.390 1.00 91.31 73 LEU A O 1
ATOM 570 N N . SER A 1 74 ? 3.839 -6.909 5.172 1.00 88.88 74 SER A N 1
ATOM 571 C CA . SER A 1 74 ? 3.816 -8.070 6.071 1.00 88.88 74 SER A CA 1
ATOM 572 C C . SER A 1 74 ? 4.782 -7.952 7.257 1.00 88.88 74 SER A C 1
ATOM 574 O O . SER A 1 74 ? 4.664 -8.720 8.218 1.00 88.88 74 SER A O 1
ATOM 576 N N . GLN A 1 75 ? 5.719 -6.998 7.214 1.00 80.25 75 GLN A N 1
ATOM 577 C CA . GLN A 1 75 ? 6.663 -6.748 8.300 1.00 80.25 75 GLN A CA 1
ATOM 578 C C . GLN A 1 75 ? 5.944 -6.044 9.464 1.00 80.25 75 GLN A C 1
ATOM 580 O O . GLN A 1 75 ? 5.159 -5.118 9.253 1.00 80.25 75 GLN A O 1
ATOM 585 N N . LYS A 1 76 ? 6.162 -6.539 10.689 1.00 58.97 76 LYS A N 1
ATOM 586 C CA . LYS A 1 76 ? 5.535 -6.049 11.927 1.00 58.97 76 LYS A CA 1
ATOM 587 C C . LYS A 1 76 ? 6.434 -5.088 12.682 1.00 58.97 76 LYS A C 1
ATOM 589 O O . LYS A 1 76 ? 7.639 -5.404 12.789 1.00 58.97 76 LYS A O 1
#

InterPro domains:
  IPR043472 Macro domain-like [G3DSA:3.40.220.10] (2-75)

Organism: NCBI:txid392032

Sequence (76 aa):
VANTIGDGSNTYLLLGPIGTGAFGNDVEEIGECFREVLDMPMMNSKGPIRHAFGHIWFVSIDKWKNDAFEHILSQK

Secondary structure (DSSP, 8-state):
---SSS--TT-EEEE--TTSSTT---HHHHHHHHHHHHHSBPTT-SSBGGGG-SEEEE--SSHHHHHHHHHHHT--

Foldseek 3Di:
DQQQPDQQQPAEEEAEQPCVPPNVDDLLVSLLVVLVQQQDDDVNHPGGVVRSHSYYHYDDPDVVSNVSSCVSNPDD

Radius of gyration: 13.14 Å; chains: 1; bounding box: 29×21×34 Å